Protein AF-A0A957VS57-F1 (afdb_monomer_lite)

Secondary structure (DSSP, 8-state):
-TTS-HHHHHHHHHH---S--S-HHHHHHHHHHHHHHHHHHHHHHHHHHHHHHHHHHTT-TT--HHHHHHHHHHHHHHHHHTTS---

Foldseek 3Di:
DVPDQLVVLQCCLPPNDDPDDPDPVVVVVSSVVSVVNCVVCVVVVVVVVVVQVVCVVVVNHVVPPVVVVVVVVVVVVVVVVVPDDDD

Structure (mmCIF, N/CA/C/O backbone):
data_AF-A0A957VS57-F1
#
_entry.id   AF-A0A957VS57-F1
#
loop_
_atom_site.group_PDB
_atom_site.id
_atom_site.type_symbol
_atom_site.label_atom_id
_atom_site.label_alt_id
_atom_site.label_comp_id
_atom_site.label_asym_id
_ato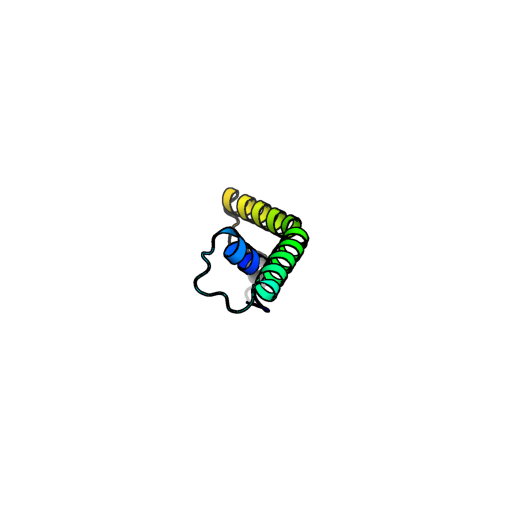m_site.label_entity_id
_atom_site.label_seq_id
_atom_site.pdbx_PDB_ins_code
_atom_site.Cartn_x
_atom_site.Cartn_y
_atom_site.Cartn_z
_atom_site.occupancy
_atom_site.B_iso_or_equiv
_atom_site.auth_seq_id
_atom_site.auth_comp_id
_atom_site.auth_asym_id
_atom_site.auth_atom_id
_atom_site.pdbx_PDB_model_num
ATOM 1 N N . LEU A 1 1 ? 1.241 -9.884 -11.849 1.00 77.44 1 LEU A N 1
ATOM 2 C CA . LEU A 1 1 ? 1.199 -8.640 -11.038 1.00 77.44 1 LEU A CA 1
ATOM 3 C C . LEU A 1 1 ? 0.216 -7.628 -11.616 1.00 77.44 1 LEU A C 1
ATOM 5 O O . LEU A 1 1 ? -0.107 -6.676 -10.921 1.00 77.44 1 LEU A O 1
ATOM 9 N N . ASP A 1 2 ? -0.276 -7.845 -12.837 1.00 80.50 2 ASP A N 1
ATOM 10 C CA . ASP A 1 2 ? -1.147 -6.895 -13.532 1.00 80.50 2 ASP A CA 1
ATOM 11 C C . ASP A 1 2 ? -2.496 -6.684 -12.830 1.00 80.50 2 ASP A C 1
ATOM 13 O O . ASP A 1 2 ? -2.961 -5.553 -12.761 1.00 80.50 2 ASP A O 1
ATOM 17 N N . ASP A 1 3 ? -3.036 -7.727 -12.190 1.00 90.69 3 ASP A N 1
ATOM 18 C CA . ASP A 1 3 ? -4.287 -7.656 -11.416 1.00 90.69 3 ASP A CA 1
ATOM 19 C C . ASP A 1 3 ? -4.064 -7.533 -9.899 1.00 90.69 3 ASP A C 1
ATOM 21 O O . ASP A 1 3 ? -4.980 -7.724 -9.095 1.00 90.69 3 ASP A O 1
ATOM 25 N N . ALA A 1 4 ? -2.827 -7.268 -9.466 1.00 93.38 4 ALA A N 1
ATOM 26 C CA . ALA A 1 4 ? -2.540 -7.140 -8.044 1.00 93.38 4 ALA A CA 1
ATOM 27 C C . ALA A 1 4 ? -3.213 -5.877 -7.473 1.00 93.38 4 ALA A C 1
ATOM 29 O O . ALA A 1 4 ? -3.181 -4.821 -8.110 1.00 93.38 4 ALA A O 1
ATOM 30 N N . PRO A 1 5 ? -3.752 -5.929 -6.239 1.00 95.50 5 PRO A N 1
ATOM 31 C CA . PRO A 1 5 ? -4.235 -4.730 -5.570 1.00 95.50 5 PRO A CA 1
ATOM 32 C C . PRO A 1 5 ? -3.137 -3.654 -5.504 1.00 95.50 5 PRO A C 1
ATOM 34 O O . PRO A 1 5 ? -1.976 -4.004 -5.262 1.00 95.50 5 PRO A O 1
ATOM 37 N N . PRO A 1 6 ? -3.470 -2.353 -5.624 1.00 96.00 6 PRO A N 1
ATOM 38 C CA . PRO A 1 6 ? -2.471 -1.279 -5.671 1.00 96.00 6 PRO A CA 1
ATOM 39 C C . PRO A 1 6 ? -1.478 -1.291 -4.503 1.00 96.00 6 PRO A C 1
ATOM 41 O O . PRO A 1 6 ? -0.289 -1.050 -4.694 1.00 96.00 6 PRO A O 1
ATOM 44 N N . LEU A 1 7 ? -1.949 -1.635 -3.297 1.00 96.38 7 LEU A N 1
ATOM 45 C CA . LEU A 1 7 ? -1.102 -1.763 -2.110 1.00 96.38 7 LEU A CA 1
ATOM 46 C C . LEU A 1 7 ? -0.031 -2.854 -2.273 1.00 96.38 7 LEU A C 1
ATOM 48 O O . LEU A 1 7 ? 1.122 -2.635 -1.912 1.00 96.38 7 LEU A O 1
ATOM 52 N N . LEU A 1 8 ? -0.396 -4.010 -2.835 1.00 96.56 8 LEU A N 1
ATOM 53 C CA . LEU A 1 8 ? 0.530 -5.123 -3.048 1.00 96.56 8 LEU A CA 1
ATOM 54 C C . LEU A 1 8 ? 1.516 -4.814 -4.178 1.00 96.56 8 LEU A C 1
ATOM 56 O O . LEU A 1 8 ? 2.712 -5.043 -4.020 1.00 96.56 8 LEU A O 1
ATOM 60 N N . ALA A 1 9 ? 1.031 -4.262 -5.294 1.00 97.06 9 ALA A N 1
ATOM 61 C CA . ALA A 1 9 ? 1.887 -3.876 -6.413 1.00 97.06 9 ALA A CA 1
ATOM 62 C C . ALA A 1 9 ? 2.952 -2.851 -5.983 1.00 97.06 9 ALA A C 1
ATOM 64 O O . ALA A 1 9 ? 4.127 -2.999 -6.317 1.00 97.06 9 ALA A O 1
ATOM 65 N N . TYR A 1 10 ? 2.558 -1.856 -5.183 1.00 97.06 10 TYR A N 1
ATOM 66 C CA . TYR A 1 10 ? 3.486 -0.878 -4.623 1.00 97.06 10 TYR A CA 1
ATOM 67 C C . TYR A 1 10 ? 4.459 -1.489 -3.612 1.00 97.06 10 TYR A C 1
ATOM 69 O O . TYR A 1 10 ? 5.640 -1.162 -3.656 1.00 97.06 10 TYR A O 1
ATOM 77 N N . ALA A 1 11 ? 4.012 -2.400 -2.741 1.00 96.81 11 ALA A N 1
ATOM 78 C CA . ALA A 1 11 ? 4.906 -3.078 -1.799 1.00 96.81 11 ALA A CA 1
ATOM 79 C C . ALA A 1 11 ? 5.998 -3.884 -2.523 1.00 96.81 11 ALA A C 1
ATOM 81 O O . ALA A 1 11 ? 7.168 -3.791 -2.165 1.00 96.81 11 ALA A O 1
ATOM 82 N N . VAL A 1 12 ? 5.637 -4.604 -3.592 1.00 96.00 12 VAL A N 1
ATOM 83 C CA . VAL A 1 12 ? 6.606 -5.336 -4.425 1.00 96.00 12 VAL A CA 1
ATOM 84 C C . VAL A 1 12 ? 7.587 -4.384 -5.106 1.00 96.00 12 VAL A C 1
ATOM 86 O O . VAL A 1 12 ? 8.779 -4.660 -5.130 1.00 96.00 12 VAL A O 1
ATOM 89 N N . MET A 1 13 ? 7.114 -3.254 -5.632 1.00 94.94 13 MET A N 1
ATOM 90 C CA . MET A 1 13 ? 7.985 -2.244 -6.239 1.00 94.94 13 MET A CA 1
ATOM 91 C C . MET A 1 13 ? 8.911 -1.567 -5.209 1.00 94.94 13 MET A C 1
ATOM 93 O O . MET A 1 13 ? 10.048 -1.245 -5.537 1.00 94.94 13 MET A O 1
ATOM 97 N N . ARG A 1 14 ? 8.440 -1.336 -3.976 1.00 95.88 14 ARG A N 1
ATOM 98 C CA . ARG A 1 14 ? 9.181 -0.614 -2.929 1.00 95.88 14 ARG A CA 1
ATOM 99 C C . ARG A 1 14 ? 10.232 -1.485 -2.248 1.00 95.88 14 ARG A C 1
ATOM 101 O O . ARG A 1 14 ? 11.354 -1.031 -2.057 1.00 95.88 14 ARG A O 1
ATOM 108 N N . ASP A 1 15 ? 9.842 -2.695 -1.856 1.00 97.12 15 ASP A N 1
ATOM 109 C CA . ASP A 1 15 ? 10.645 -3.564 -0.985 1.00 97.12 15 ASP A CA 1
ATOM 110 C C . ASP A 1 15 ? 11.187 -4.798 -1.714 1.00 97.12 15 ASP A C 1
ATOM 112 O O . ASP A 1 15 ? 12.016 -5.531 -1.175 1.00 97.12 15 ASP A O 1
ATOM 116 N N . GLY A 1 16 ? 10.679 -5.080 -2.915 1.00 94.50 16 GLY A N 1
ATOM 117 C CA . GLY A 1 16 ? 11.053 -6.263 -3.672 1.00 94.50 16 GLY A CA 1
ATOM 118 C C . GLY A 1 16 ? 12.449 -6.164 -4.279 1.00 94.50 16 GLY A C 1
ATOM 119 O O . GLY A 1 16 ? 12.976 -5.087 -4.553 1.00 94.50 16 GLY A O 1
ATOM 120 N N . ILE A 1 17 ? 13.025 -7.332 -4.548 1.00 95.44 17 ILE A N 1
ATOM 121 C CA . ILE A 1 17 ? 14.264 -7.481 -5.312 1.00 95.44 17 ILE A CA 1
ATOM 122 C C . ILE A 1 17 ? 13.947 -8.023 -6.708 1.00 95.44 17 ILE A C 1
ATOM 124 O O . ILE A 1 17 ? 13.088 -8.893 -6.873 1.00 95.44 17 ILE A O 1
ATOM 128 N N . ILE A 1 18 ? 14.641 -7.520 -7.729 1.00 94.50 18 ILE A N 1
ATOM 129 C CA . ILE A 1 18 ? 14.477 -8.000 -9.106 1.00 94.50 18 ILE A CA 1
ATOM 130 C C . ILE A 1 18 ? 15.201 -9.341 -9.237 1.00 94.50 18 ILE A C 1
ATOM 132 O O . ILE A 1 18 ? 16.425 -9.397 -9.169 1.00 94.50 18 ILE A O 1
ATOM 136 N N . LEU A 1 19 ? 14.442 -10.415 -9.451 1.00 96.12 19 LEU A N 1
ATOM 137 C CA . LEU A 1 19 ? 15.003 -11.748 -9.704 1.00 96.12 19 LEU A CA 1
ATOM 138 C C . LEU A 1 19 ? 15.329 -11.971 -11.186 1.00 96.12 19 LEU A C 1
ATOM 140 O O . LEU A 1 19 ? 16.260 -12.697 -11.517 1.00 96.12 19 LEU A O 1
ATOM 144 N N . TYR A 1 20 ? 14.548 -11.360 -12.079 1.00 95.44 20 TYR A N 1
ATOM 145 C CA . TYR A 1 20 ? 14.694 -11.495 -13.523 1.00 95.44 20 TYR A CA 1
ATOM 146 C C . TYR A 1 20 ? 14.072 -10.294 -14.243 1.00 95.44 20 TYR A C 1
ATOM 148 O O . TYR A 1 20 ? 12.975 -9.856 -13.897 1.00 95.44 20 TYR A O 1
ATOM 156 N N . GLU A 1 21 ? 14.756 -9.792 -15.270 1.00 95.56 21 GLU A N 1
ATOM 157 C CA . GLU A 1 21 ? 14.268 -8.751 -16.173 1.00 95.56 21 GLU A CA 1
ATOM 158 C C . GLU A 1 21 ? 14.508 -9.188 -17.619 1.00 95.56 21 GLU A C 1
ATOM 160 O O . GLU A 1 21 ? 15.648 -9.389 -18.033 1.00 95.56 21 GLU A O 1
ATOM 165 N N . ARG A 1 22 ? 13.425 -9.309 -18.395 1.00 95.56 22 ARG A N 1
ATOM 166 C CA . ARG A 1 22 ? 13.503 -9.554 -19.843 1.00 95.56 22 ARG A CA 1
ATOM 167 C C . ARG A 1 22 ? 13.498 -8.261 -20.653 1.00 95.56 22 ARG A C 1
ATOM 169 O O . ARG A 1 22 ? 14.199 -8.169 -21.653 1.00 95.56 22 ARG A O 1
ATOM 176 N N . ASP A 1 23 ? 12.677 -7.298 -20.239 1.00 97.12 23 ASP A N 1
ATOM 177 C CA . ASP A 1 23 ? 12.525 -5.996 -20.884 1.00 97.12 23 ASP A CA 1
ATOM 178 C C . ASP A 1 23 ? 12.405 -4.892 -19.830 1.00 97.12 23 ASP A C 1
ATOM 180 O O . ASP A 1 23 ? 11.465 -4.852 -19.028 1.00 97.12 23 ASP A O 1
ATOM 184 N N . ARG A 1 24 ? 13.356 -3.963 -19.881 1.00 96.75 24 ARG A N 1
ATOM 185 C CA . ARG A 1 24 ? 13.435 -2.827 -18.971 1.00 96.75 24 ARG A CA 1
ATOM 186 C C . ARG A 1 24 ? 12.292 -1.838 -19.166 1.00 96.75 24 ARG A C 1
ATOM 188 O O . ARG A 1 24 ? 11.840 -1.246 -18.187 1.00 96.75 24 ARG A O 1
ATOM 195 N N . ALA A 1 25 ? 11.812 -1.645 -20.396 1.00 97.62 25 ALA A N 1
ATOM 196 C CA . ALA A 1 25 ? 10.718 -0.712 -20.656 1.00 97.62 25 ALA A CA 1
ATOM 197 C C . ALA A 1 25 ? 9.430 -1.189 -19.973 1.00 97.62 25 ALA A C 1
ATOM 199 O O . ALA A 1 25 ? 8.765 -0.412 -19.283 1.00 97.62 25 ALA A O 1
ATOM 200 N N . SER A 1 26 ? 9.134 -2.486 -20.075 1.00 95.50 26 SER A N 1
ATOM 201 C CA . SER A 1 26 ? 8.024 -3.119 -19.364 1.00 95.50 26 SER A CA 1
ATOM 202 C C . SER A 1 26 ? 8.152 -3.005 -17.842 1.00 95.50 26 SER A C 1
ATOM 204 O O . SER A 1 26 ? 7.158 -2.690 -17.181 1.00 95.50 26 SER A O 1
ATOM 206 N N . ARG A 1 27 ? 9.360 -3.188 -17.279 1.00 95.44 27 ARG A N 1
ATOM 207 C CA . ARG A 1 27 ? 9.600 -3.011 -15.834 1.00 95.44 27 ARG A CA 1
ATOM 208 C C . ARG A 1 27 ? 9.291 -1.582 -15.385 1.00 95.44 27 ARG A C 1
ATOM 210 O O . ARG A 1 27 ? 8.491 -1.384 -14.475 1.00 95.44 27 ARG A O 1
ATOM 217 N N . VAL A 1 28 ? 9.861 -0.587 -16.064 1.00 96.44 28 VAL A N 1
ATOM 218 C CA . VAL A 1 28 ? 9.632 0.833 -15.746 1.00 96.44 28 VAL A CA 1
ATOM 219 C C . VAL A 1 28 ? 8.150 1.190 -15.877 1.00 96.44 28 VAL A C 1
ATOM 221 O O . VAL A 1 28 ? 7.596 1.880 -15.023 1.00 96.44 28 VAL A O 1
ATOM 224 N N . ALA A 1 29 ? 7.471 0.688 -16.911 1.00 96.31 29 ALA A N 1
ATOM 225 C CA . ALA A 1 29 ? 6.043 0.921 -17.087 1.00 96.31 29 ALA A CA 1
ATOM 226 C C . ALA A 1 29 ? 5.212 0.328 -15.935 1.00 96.31 29 ALA A C 1
ATOM 228 O O . ALA A 1 29 ? 4.245 0.955 -15.497 1.00 96.31 29 ALA A O 1
ATOM 229 N N . PHE A 1 30 ? 5.584 -0.850 -15.426 1.00 95.19 30 PHE A N 1
ATOM 230 C CA . PHE A 1 30 ? 4.975 -1.431 -14.231 1.00 95.19 30 PHE A CA 1
ATOM 231 C C . PHE A 1 30 ? 5.200 -0.551 -12.991 1.00 95.19 30 PHE A C 1
ATOM 233 O O . PHE A 1 30 ? 4.224 -0.209 -12.325 1.00 95.19 30 PHE A O 1
ATOM 240 N N . GLU A 1 31 ? 6.440 -0.128 -12.720 1.00 95.88 31 GLU A N 1
ATOM 241 C CA . GLU A 1 31 ? 6.779 0.718 -11.563 1.00 95.88 31 GLU A CA 1
ATOM 242 C C . GLU A 1 31 ? 5.969 2.026 -11.572 1.00 95.88 31 GLU A C 1
ATOM 244 O O . GLU A 1 31 ? 5.315 2.374 -10.586 1.00 95.88 31 GLU A O 1
ATOM 249 N N . VAL A 1 32 ? 5.910 2.707 -12.722 1.00 97.50 32 VAL A N 1
ATOM 250 C CA . VAL A 1 32 ? 5.137 3.948 -12.888 1.00 97.50 32 VAL A CA 1
ATOM 251 C C . VAL A 1 32 ? 3.644 3.725 -12.633 1.00 97.50 32 VAL A C 1
ATOM 253 O O . VAL A 1 32 ? 3.011 4.536 -11.953 1.00 97.50 32 VAL A O 1
ATOM 256 N N . ARG A 1 33 ? 3.058 2.641 -13.163 1.00 96.69 33 ARG A N 1
ATOM 257 C CA . ARG A 1 33 ? 1.640 2.318 -12.924 1.00 96.69 33 ARG A CA 1
ATOM 258 C C . ARG A 1 33 ? 1.376 2.019 -11.448 1.00 96.69 33 ARG A C 1
ATOM 260 O O . ARG A 1 33 ? 0.413 2.551 -10.900 1.00 96.69 33 ARG A O 1
ATOM 267 N N . ALA A 1 34 ? 2.231 1.222 -10.807 1.00 96.75 34 ALA A N 1
ATOM 268 C CA . ALA A 1 34 ? 2.101 0.863 -9.397 1.00 96.75 34 ALA A CA 1
ATOM 269 C C . ALA A 1 34 ? 2.159 2.100 -8.488 1.00 96.75 34 ALA A C 1
ATOM 271 O O . ALA A 1 34 ? 1.318 2.246 -7.600 1.00 96.75 34 ALA A O 1
ATOM 272 N N . MET A 1 35 ? 3.088 3.028 -8.749 1.00 97.44 35 MET A N 1
ATOM 273 C CA . MET A 1 35 ? 3.175 4.292 -8.012 1.00 97.44 35 MET A CA 1
ATOM 274 C C . MET A 1 35 ? 1.904 5.127 -8.162 1.00 97.44 35 MET A C 1
ATOM 276 O O . MET A 1 35 ? 1.337 5.541 -7.153 1.00 97.44 35 MET A O 1
ATOM 280 N N . LYS A 1 36 ? 1.443 5.360 -9.399 1.00 97.88 36 LYS A N 1
ATOM 281 C CA . LYS A 1 36 ? 0.238 6.165 -9.661 1.00 97.88 36 LYS A CA 1
ATOM 282 C C . LYS A 1 36 ? -0.970 5.615 -8.907 1.00 97.88 36 LYS A C 1
ATOM 284 O O . LYS A 1 36 ? -1.545 6.314 -8.080 1.00 97.88 36 LYS A O 1
ATOM 289 N N . LEU A 1 37 ? -1.269 4.332 -9.112 1.00 97.12 37 LEU A N 1
ATOM 290 C CA . LEU A 1 37 ? -2.422 3.685 -8.488 1.00 97.12 37 LEU A CA 1
ATOM 291 C C . LEU A 1 37 ? -2.337 3.696 -6.960 1.00 97.12 37 LEU A C 1
ATOM 293 O O . LEU A 1 37 ? -3.345 3.918 -6.295 1.00 97.12 37 LEU A O 1
ATOM 297 N N . TYR A 1 38 ? -1.151 3.472 -6.387 1.00 97.69 38 TYR A N 1
ATOM 298 C CA . TYR A 1 38 ? -0.980 3.529 -4.939 1.00 97.69 38 TYR A CA 1
ATOM 299 C C . TYR A 1 38 ? -1.225 4.929 -4.384 1.00 97.69 38 TYR A C 1
ATOM 301 O O . TYR A 1 38 ? -1.947 5.066 -3.398 1.00 97.69 38 TYR A O 1
ATOM 309 N N . PHE A 1 39 ? -0.660 5.969 -4.999 1.00 98.19 39 PHE A N 1
ATOM 310 C CA . PHE A 1 39 ? -0.833 7.333 -4.503 1.00 98.19 39 PHE A CA 1
ATOM 311 C C . PHE A 1 39 ? -2.271 7.839 -4.639 1.00 98.19 39 PHE A C 1
ATOM 313 O O . PHE A 1 39 ? -2.712 8.577 -3.757 1.00 98.19 39 PHE A O 1
ATOM 320 N N . ASP A 1 40 ? -3.019 7.371 -5.640 1.00 98.19 40 ASP A N 1
ATOM 321 C CA . ASP A 1 40 ? -4.451 7.653 -5.769 1.00 98.19 40 ASP A CA 1
ATOM 322 C C . ASP A 1 40 ? -5.257 7.067 -4.593 1.00 98.19 40 ASP A C 1
ATOM 324 O O . ASP A 1 40 ? -6.144 7.725 -4.043 1.00 98.19 40 ASP A O 1
ATOM 328 N N . VAL A 1 41 ? -4.932 5.844 -4.148 1.00 97.44 41 VAL A N 1
ATOM 329 C CA . VAL A 1 41 ? -5.670 5.162 -3.063 1.00 97.44 41 VAL A CA 1
ATOM 330 C C . VAL A 1 41 ? -5.090 5.389 -1.665 1.00 97.44 41 VAL A C 1
ATOM 332 O O . VAL A 1 41 ? -5.768 5.115 -0.670 1.00 97.44 41 VAL A O 1
ATOM 335 N N . ARG A 1 42 ? -3.863 5.908 -1.550 1.00 97.88 42 ARG A N 1
ATOM 336 C CA . ARG A 1 42 ? -3.163 6.110 -0.271 1.00 97.88 42 ARG A CA 1
ATOM 337 C C . ARG A 1 42 ? -4.006 6.880 0.760 1.00 97.88 42 ARG A C 1
ATOM 339 O O . ARG A 1 42 ? -4.128 6.375 1.876 1.00 97.88 42 ARG A O 1
ATOM 346 N N . PRO A 1 43 ? -4.678 8.004 0.430 1.00 98.12 43 PRO A N 1
ATOM 347 C CA . PRO A 1 43 ? -5.490 8.731 1.413 1.00 98.12 43 PRO A CA 1
ATOM 348 C C . PRO A 1 43 ? -6.688 7.925 1.937 1.00 98.12 43 PRO A C 1
ATOM 350 O O . PRO A 1 43 ? -7.176 8.147 3.047 1.00 98.12 43 PRO A O 1
ATOM 353 N N . MET A 1 44 ? -7.225 7.002 1.134 1.00 97.81 44 MET A N 1
ATOM 354 C CA . MET A 1 44 ? -8.279 6.090 1.580 1.00 97.81 44 MET A CA 1
ATOM 355 C C . MET A 1 44 ? -7.711 5.043 2.540 1.00 97.81 44 MET A C 1
ATOM 357 O O . MET A 1 44 ? -8.293 4.825 3.602 1.00 97.81 44 MET A O 1
ATOM 361 N N . LEU A 1 45 ? -6.582 4.426 2.183 1.00 96.88 45 LEU A N 1
ATOM 362 C CA . LEU A 1 45 ? -5.916 3.427 3.020 1.00 96.88 45 LEU A CA 1
ATOM 363 C C . LEU A 1 45 ? -5.539 4.015 4.381 1.00 96.88 45 LEU A C 1
ATOM 365 O O . LEU A 1 45 ? -5.849 3.421 5.407 1.00 96.88 45 LEU A O 1
ATOM 369 N N . GLU A 1 46 ? -4.963 5.217 4.410 1.00 97.69 46 GLU A N 1
ATOM 370 C CA . GLU A 1 46 ? -4.629 5.924 5.652 1.00 97.69 46 GLU A CA 1
ATOM 371 C C . GLU A 1 46 ? -5.861 6.109 6.546 1.00 97.69 46 GLU A C 1
ATOM 373 O O . GLU A 1 46 ? -5.827 5.756 7.725 1.00 97.69 46 GLU A O 1
ATOM 378 N N . ARG A 1 47 ? -6.989 6.569 5.988 1.00 97.88 47 ARG A N 1
ATOM 379 C CA . ARG A 1 47 ? -8.248 6.690 6.743 1.00 97.88 47 ARG A CA 1
ATOM 380 C C . ARG A 1 47 ? -8.734 5.347 7.286 1.00 97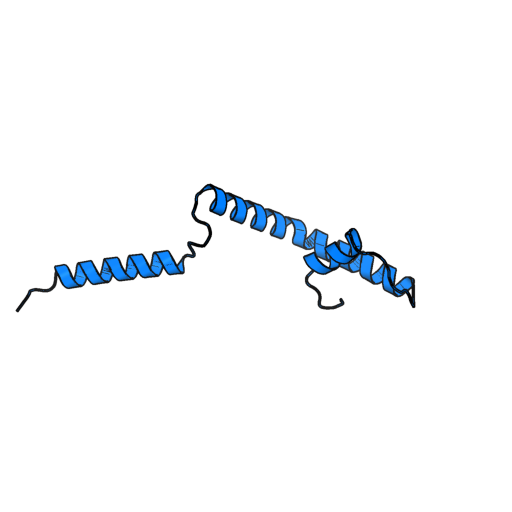.88 47 ARG A C 1
ATOM 382 O O . ARG A 1 47 ? -9.192 5.286 8.428 1.00 97.88 47 ARG A O 1
ATOM 389 N N . GLN A 1 48 ? -8.630 4.275 6.500 1.00 95.56 48 GLN A N 1
ATOM 390 C CA . GLN A 1 48 ? -8.992 2.928 6.946 1.00 95.56 48 GLN A CA 1
ATOM 391 C C . GLN A 1 48 ? -8.097 2.461 8.100 1.00 95.56 48 GLN A C 1
ATOM 393 O O . GLN A 1 48 ? -8.619 1.983 9.109 1.00 95.56 48 GLN A O 1
ATOM 398 N N . TYR A 1 49 ? -6.780 2.664 8.001 1.00 96.00 49 TYR A N 1
ATOM 399 C CA . TYR A 1 49 ? -5.830 2.339 9.066 1.00 96.00 49 TYR A CA 1
ATOM 400 C C . TYR A 1 49 ? -6.123 3.112 10.353 1.00 96.00 49 TYR A C 1
ATOM 402 O O . TYR A 1 49 ? -6.173 2.504 11.421 1.00 96.00 49 TYR A O 1
ATOM 410 N N . GLN A 1 50 ? -6.383 4.419 10.268 1.00 97.12 50 GLN A N 1
ATOM 411 C CA . GLN A 1 50 ? -6.709 5.228 11.447 1.00 97.12 50 GLN A CA 1
ATOM 412 C C . GLN A 1 50 ? -8.014 4.775 12.109 1.00 97.12 50 GLN A C 1
ATOM 414 O O . GLN A 1 50 ? -8.063 4.584 13.324 1.00 97.12 50 GLN A O 1
ATOM 419 N N . ALA A 1 51 ? -9.064 4.533 11.320 1.00 94.69 51 ALA A N 1
ATOM 420 C CA . ALA A 1 51 ? -10.335 4.038 11.844 1.00 94.69 51 ALA A CA 1
ATOM 421 C C . ALA A 1 51 ? -10.185 2.658 12.502 1.00 94.69 51 ALA A C 1
ATOM 423 O O . ALA A 1 51 ? -10.779 2.393 13.548 1.00 94.69 51 ALA A O 1
ATOM 424 N N . MET A 1 52 ? -9.379 1.777 11.906 1.00 94.50 52 MET A N 1
ATOM 425 C CA . MET A 1 52 ? -9.072 0.468 12.471 1.00 94.50 52 MET A CA 1
ATOM 426 C C . MET A 1 52 ? -8.310 0.591 13.795 1.00 94.50 52 MET A C 1
ATOM 428 O O . MET A 1 52 ? -8.707 -0.022 14.786 1.00 94.50 52 MET A O 1
ATOM 432 N N . ALA A 1 53 ? -7.262 1.417 13.831 1.00 95.69 53 ALA A N 1
ATOM 433 C CA . ALA A 1 53 ? -6.466 1.670 15.026 1.00 95.69 53 ALA A CA 1
ATOM 434 C C . ALA A 1 53 ? -7.314 2.258 16.163 1.00 95.69 53 ALA A C 1
ATOM 436 O O . ALA A 1 53 ? -7.169 1.849 17.313 1.00 95.69 53 ALA A O 1
ATOM 437 N N . GLN A 1 54 ? -8.240 3.165 15.847 1.00 94.81 54 GLN A N 1
ATOM 438 C CA . GLN A 1 54 ? -9.159 3.730 16.831 1.00 94.81 54 GLN A CA 1
ATOM 439 C C . GLN A 1 54 ? -10.067 2.652 17.438 1.00 94.81 54 GLN A C 1
ATOM 441 O O . GLN A 1 54 ? -10.149 2.537 18.659 1.00 94.81 54 GLN A O 1
ATOM 446 N N . ARG A 1 55 ? -10.654 1.778 16.609 1.00 91.94 55 ARG A N 1
ATOM 447 C CA . ARG A 1 55 ? -11.482 0.660 17.098 1.00 91.94 55 ARG A CA 1
ATOM 448 C C . ARG A 1 55 ? -10.697 -0.313 17.971 1.00 91.94 55 ARG A C 1
ATOM 450 O O . ARG A 1 55 ? -11.257 -0.834 18.930 1.00 91.94 55 ARG A O 1
ATOM 457 N N . LEU A 1 56 ? -9.429 -0.567 17.645 1.00 93.38 56 LEU A N 1
ATOM 458 C CA . LEU A 1 56 ? -8.543 -1.387 18.475 1.00 93.38 56 LEU A CA 1
ATOM 459 C C . LEU A 1 56 ? -8.323 -0.744 19.848 1.00 93.38 56 LEU A C 1
ATOM 461 O O . LEU A 1 56 ? -8.530 -1.409 20.858 1.00 93.38 56 LEU A O 1
ATOM 465 N N . LYS A 1 57 ? -7.988 0.554 19.891 1.00 93.69 57 LYS A N 1
ATOM 466 C CA . LYS A 1 57 ? -7.806 1.306 21.148 1.00 93.69 57 LYS A CA 1
ATOM 467 C C . LYS A 1 57 ? -9.053 1.295 22.027 1.00 93.69 57 LYS A C 1
ATOM 469 O O . LYS A 1 57 ? -8.955 1.226 23.244 1.00 93.69 57 LYS A O 1
ATOM 474 N N . GLU A 1 58 ? -10.224 1.358 21.410 1.00 92.88 58 GLU A N 1
ATOM 475 C CA . GLU A 1 58 ? -11.509 1.392 22.108 1.00 92.88 58 GLU A CA 1
ATOM 476 C C . GLU A 1 58 ? -12.051 -0.004 22.455 1.00 92.88 58 GLU A C 1
ATOM 478 O O . GLU A 1 58 ? -13.166 -0.108 22.963 1.00 92.88 58 GLU A O 1
ATOM 483 N N . GLY A 1 59 ? -11.326 -1.083 22.129 1.00 89.88 59 GLY A N 1
ATOM 484 C CA . GLY A 1 59 ? -11.795 -2.460 22.330 1.00 89.88 59 GLY A CA 1
ATOM 485 C C . GLY A 1 59 ? -13.010 -2.842 21.471 1.00 89.88 59 GLY A C 1
ATOM 486 O O . GLY A 1 59 ? -13.670 -3.842 21.735 1.00 89.88 59 GLY A O 1
ATOM 487 N N . ARG A 1 60 ? -13.323 -2.055 20.433 1.00 84.75 60 ARG A N 1
ATOM 488 C CA . ARG A 1 60 ? -14.459 -2.264 19.513 1.00 84.75 60 ARG A CA 1
ATOM 489 C C . ARG A 1 60 ? -14.063 -2.977 18.222 1.00 84.75 60 ARG A C 1
ATOM 491 O O . ARG A 1 60 ? -14.873 -3.116 17.304 1.00 84.75 60 ARG A O 1
ATOM 498 N N . PHE A 1 61 ? -12.810 -3.404 18.102 1.00 82.81 61 PHE A N 1
ATOM 499 C CA . PHE A 1 61 ? -12.359 -4.184 16.957 1.00 82.81 61 PHE A CA 1
ATOM 500 C C . PHE A 1 61 ? -13.100 -5.530 16.904 1.00 82.81 61 PHE A C 1
ATOM 502 O O . PHE A 1 61 ? -13.276 -6.187 17.924 1.00 82.81 61 PHE A O 1
ATOM 509 N N . GLY A 1 62 ? -13.601 -5.917 15.728 1.00 76.44 62 GLY A N 1
ATOM 510 C CA . GLY A 1 62 ? -14.434 -7.118 15.562 1.00 76.44 62 GLY A CA 1
ATOM 511 C C . GLY A 1 62 ? -15.907 -6.958 15.969 1.00 76.44 62 GLY A C 1
ATOM 512 O O . GLY A 1 62 ? -16.729 -7.790 15.590 1.00 76.44 62 GLY A O 1
ATOM 513 N N . GLN A 1 63 ? -16.289 -5.863 16.638 1.00 70.25 63 GLN A N 1
ATOM 514 C CA . GLN A 1 63 ? -17.692 -5.535 16.909 1.00 70.25 63 GLN A CA 1
ATOM 515 C C . GLN A 1 63 ? -18.336 -4.906 15.665 1.00 70.25 63 GLN A C 1
ATOM 517 O O . GLN A 1 63 ? -18.570 -3.701 15.582 1.00 70.25 63 GLN A O 1
ATOM 522 N N . GLY A 1 64 ? -18.559 -5.723 14.636 1.00 65.06 64 GLY A N 1
ATOM 523 C CA . GLY A 1 64 ? -19.331 -5.313 13.465 1.00 65.06 64 GLY A CA 1
ATOM 524 C C . GLY A 1 64 ? -20.778 -4.979 13.843 1.00 65.06 64 GLY A C 1
ATOM 525 O O . GLY A 1 64 ? -21.315 -5.538 14.800 1.00 65.06 64 GLY A O 1
ATOM 526 N N . ARG A 1 65 ? -21.429 -4.112 13.053 1.00 59.28 65 ARG A N 1
ATOM 527 C CA . ARG A 1 65 ? -22.857 -3.751 13.203 1.00 59.28 65 ARG A CA 1
ATOM 528 C C . ARG A 1 65 ? -23.757 -4.975 13.415 1.00 59.28 65 ARG A C 1
ATOM 530 O O . ARG A 1 65 ? -24.584 -4.960 14.313 1.00 59.28 65 ARG A O 1
ATOM 537 N N . HIS A 1 66 ? -23.473 -6.081 12.725 1.00 61.56 66 HIS A N 1
ATOM 538 C CA . HIS A 1 66 ? -24.207 -7.341 12.863 1.00 61.56 66 HIS A CA 1
ATOM 539 C C . HIS A 1 66 ? -24.274 -7.903 14.292 1.00 61.56 66 HIS A C 1
ATOM 541 O O . HIS A 1 66 ? -25.298 -8.470 14.664 1.00 61.56 66 HIS A O 1
ATOM 547 N N . HIS A 1 67 ? -23.226 -7.748 15.110 1.00 59.59 67 HIS A N 1
ATOM 548 C CA . HIS A 1 67 ? -23.261 -8.216 16.499 1.00 59.59 67 HIS A CA 1
ATOM 549 C C . HIS A 1 67 ? -24.186 -7.344 17.359 1.00 59.59 67 HIS A C 1
ATOM 551 O O . HIS A 1 67 ? -24.961 -7.863 18.159 1.00 59.59 67 HIS A O 1
ATOM 557 N N . GLN A 1 68 ? -24.153 -6.024 17.153 1.00 61.56 68 GLN A N 1
ATOM 558 C CA . GLN A 1 68 ? -25.048 -5.092 17.842 1.00 61.56 68 GLN A CA 1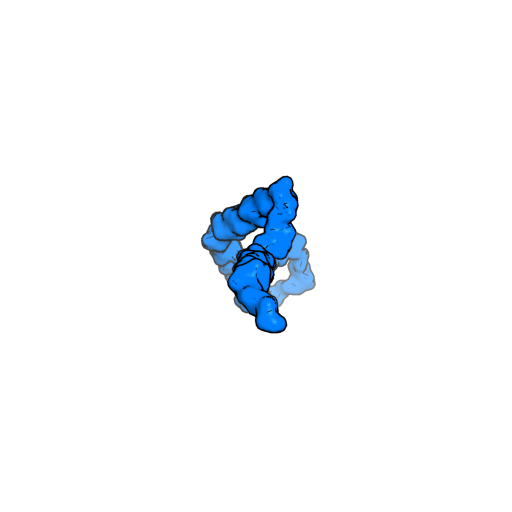
ATOM 559 C C . GLN A 1 68 ? -26.502 -5.290 1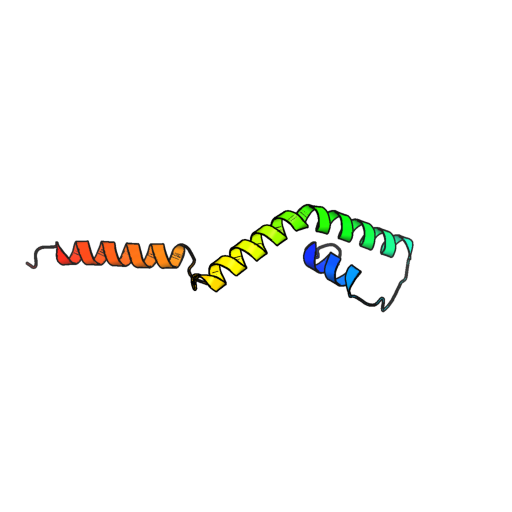7.401 1.00 61.56 68 GLN A C 1
ATOM 561 O O . GLN A 1 68 ? -27.385 -5.382 18.250 1.00 61.56 68 GLN A O 1
ATOM 566 N N . ASP A 1 69 ? -26.737 -5.482 16.102 1.00 68.00 69 ASP A N 1
ATOM 567 C CA . ASP A 1 69 ? -28.063 -5.746 15.542 1.00 68.00 69 ASP A CA 1
ATOM 568 C C . ASP A 1 69 ? -28.663 -7.054 16.084 1.00 68.00 69 ASP A C 1
ATOM 570 O O . ASP A 1 69 ? -29.854 -7.102 16.405 1.00 68.00 69 ASP A O 1
ATOM 574 N N . ALA A 1 70 ? -27.840 -8.099 16.241 1.00 71.12 70 ALA A N 1
ATOM 575 C CA . ALA A 1 70 ? -28.244 -9.378 16.821 1.00 71.12 70 ALA A CA 1
ATOM 576 C C . ALA A 1 70 ? -28.558 -9.265 18.322 1.00 71.12 70 ALA A C 1
ATOM 578 O O . ALA A 1 70 ? -29.582 -9.781 18.777 1.00 71.12 70 ALA A O 1
ATOM 579 N N . LEU A 1 71 ? -27.728 -8.553 19.093 1.00 72.94 71 LEU A N 1
ATOM 580 C CA . LEU A 1 71 ? -27.985 -8.300 20.514 1.00 72.94 71 LEU A CA 1
ATOM 581 C C . LEU A 1 71 ? -29.246 -7.459 20.719 1.00 72.94 71 LEU A C 1
ATOM 583 O O . LEU A 1 71 ? -30.057 -7.751 21.599 1.00 72.94 71 LEU A O 1
ATOM 587 N N . ASP A 1 72 ? -29.455 -6.444 19.888 1.00 78.88 72 ASP A N 1
ATOM 588 C CA . ASP A 1 72 ? -30.648 -5.612 19.955 1.00 78.88 72 ASP A CA 1
ATOM 589 C C . ASP A 1 72 ? -31.898 -6.370 19.502 1.00 78.88 72 ASP A C 1
ATOM 591 O O . ASP A 1 72 ? -32.969 -6.197 20.092 1.00 78.88 72 ASP A O 1
ATOM 595 N N . ALA A 1 73 ? -31.781 -7.273 18.524 1.00 80.56 73 ALA A N 1
ATOM 596 C CA . ALA A 1 73 ? -32.851 -8.200 18.163 1.00 80.56 73 ALA A CA 1
ATOM 597 C C . ALA A 1 73 ? -33.200 -9.146 19.323 1.00 80.56 73 ALA A C 1
ATOM 599 O O . ALA A 1 73 ? -34.378 -9.282 19.661 1.00 80.56 73 ALA A O 1
ATOM 600 N N . ALA A 1 74 ? -32.198 -9.717 19.996 1.00 79.50 74 ALA A N 1
ATOM 601 C CA . ALA A 1 74 ? -32.393 -10.573 21.164 1.00 79.50 74 ALA A CA 1
ATOM 602 C C . ALA A 1 74 ? -33.060 -9.816 22.329 1.00 79.50 74 ALA A C 1
ATOM 604 O O . ALA A 1 74 ? -34.030 -10.298 22.917 1.00 79.50 74 ALA A O 1
ATOM 605 N N . ARG A 1 75 ? -32.627 -8.579 22.613 1.00 83.31 75 ARG A N 1
ATOM 606 C CA . ARG A 1 75 ? -33.244 -7.702 23.629 1.00 83.31 75 ARG A CA 1
ATOM 607 C C . ARG A 1 75 ? -34.694 -7.349 23.300 1.00 83.31 75 ARG A C 1
ATOM 609 O O . ARG A 1 75 ? -35.525 -7.230 24.202 1.00 83.31 75 ARG A O 1
ATOM 616 N N . ARG A 1 76 ? -35.023 -7.144 22.019 1.00 84.19 76 ARG A N 1
ATOM 617 C CA . ARG A 1 76 ? -36.408 -6.919 21.565 1.00 84.19 76 ARG A CA 1
ATOM 618 C C . ARG A 1 76 ? -37.271 -8.163 21.771 1.00 84.19 76 ARG A C 1
ATOM 620 O O . ARG A 1 76 ? -38.389 -8.033 22.265 1.00 84.19 76 ARG A O 1
ATOM 627 N N . LEU A 1 77 ? -36.752 -9.344 21.439 1.00 85.06 77 LEU A N 1
ATOM 628 C CA . LEU A 1 77 ? -37.456 -10.611 21.626 1.00 85.06 77 LEU A CA 1
ATOM 629 C C . LEU A 1 77 ? -37.729 -10.891 23.110 1.00 85.06 77 LEU A C 1
ATOM 631 O O . LEU A 1 77 ? -38.870 -11.162 23.473 1.00 85.06 77 LEU A O 1
ATOM 635 N N . HIS A 1 78 ? -36.724 -10.730 23.975 1.00 83.94 78 HIS A N 1
ATOM 636 C CA . HIS A 1 78 ? -36.883 -10.926 25.418 1.00 83.94 78 HIS A CA 1
ATOM 637 C C . HIS A 1 78 ? -37.960 -10.007 26.015 1.00 83.94 78 HIS A C 1
ATOM 639 O O . HIS A 1 78 ? -38.831 -10.471 26.745 1.00 83.94 78 HIS A O 1
ATOM 645 N N . ARG A 1 79 ? -37.982 -8.719 25.634 1.00 83.88 79 ARG A N 1
ATOM 646 C CA . ARG A 1 79 ? -39.035 -7.780 26.065 1.00 83.88 79 ARG A CA 1
ATOM 647 C C . ARG A 1 79 ? -40.435 -8.165 25.587 1.00 83.88 79 ARG A C 1
ATOM 649 O O . ARG A 1 79 ? -41.400 -7.846 26.274 1.00 83.88 79 ARG A O 1
ATOM 656 N N . ARG A 1 80 ? -40.563 -8.804 24.419 1.00 81.81 80 ARG A N 1
ATOM 657 C CA . ARG A 1 80 ? -41.852 -9.31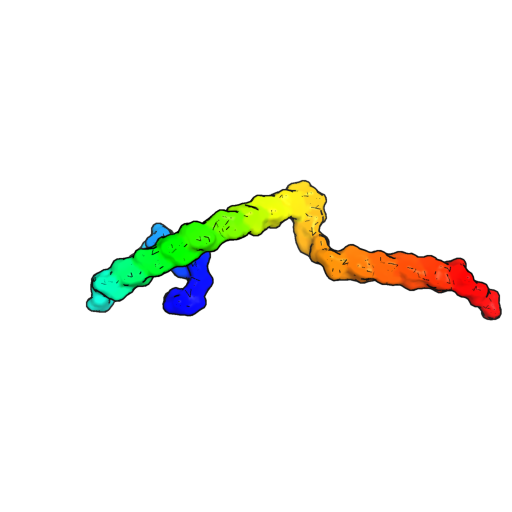4 23.925 1.00 81.81 80 ARG A CA 1
ATOM 658 C C . ARG A 1 80 ? -42.320 -10.515 24.736 1.00 81.81 80 ARG A C 1
ATOM 660 O O . ARG A 1 80 ? -43.476 -10.534 25.129 1.00 81.81 80 ARG A O 1
ATOM 667 N N . ILE A 1 81 ? -41.425 -11.465 25.009 1.00 83.31 81 ILE A N 1
ATOM 668 C CA . ILE A 1 81 ? -41.733 -12.658 25.810 1.00 83.31 81 ILE A CA 1
ATOM 669 C C . ILE A 1 81 ? -42.123 -12.255 27.236 1.00 83.31 81 ILE A C 1
ATOM 671 O O . ILE A 1 81 ? -43.154 -12.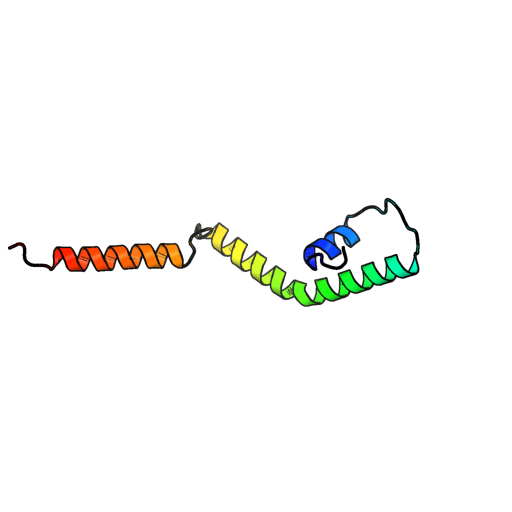687 27.726 1.00 83.31 81 ILE A O 1
ATOM 675 N N . ALA A 1 82 ? -41.372 -11.346 27.864 1.00 80.25 82 ALA A N 1
ATOM 676 C CA . ALA A 1 82 ? -41.660 -10.865 29.218 1.00 80.25 82 ALA A CA 1
ATOM 677 C C . ALA A 1 82 ? -42.965 -10.050 29.342 1.00 80.25 82 ALA A C 1
ATOM 679 O O . ALA A 1 82 ? -43.417 -9.786 30.451 1.00 80.25 82 ALA A O 1
ATOM 680 N N . ARG A 1 83 ? -43.550 -9.603 28.221 1.00 75.75 83 ARG A N 1
ATOM 681 C CA . ARG A 1 83 ? -44.830 -8.875 28.174 1.00 75.75 83 ARG A CA 1
ATOM 682 C C . ARG A 1 83 ? -45.993 -9.727 27.667 1.00 75.75 83 ARG A C 1
ATOM 684 O O . ARG A 1 83 ? -47.118 -9.235 27.662 1.00 75.75 83 ARG A O 1
ATOM 691 N N . ALA A 1 84 ? -45.738 -10.950 27.208 1.00 65.19 84 ALA A N 1
ATOM 692 C CA . ALA A 1 84 ? -46.803 -11.868 26.841 1.00 65.19 84 ALA A CA 1
ATOM 693 C C . ALA A 1 84 ? -47.460 -12.391 28.132 1.00 65.19 84 ALA A C 1
ATOM 695 O O . ALA A 1 84 ? -46.730 -12.785 29.046 1.00 65.19 84 ALA A O 1
ATOM 696 N N . PRO A 1 85 ? -48.800 -12.379 28.249 1.00 58.53 85 PRO A N 1
ATOM 697 C CA . PRO A 1 85 ? -49.468 -13.027 29.368 1.00 58.53 85 PRO A CA 1
ATOM 698 C C . PRO A 1 85 ? -49.120 -14.514 29.334 1.00 58.53 85 PRO A C 1
ATOM 700 O O . PRO A 1 85 ? -49.081 -15.122 28.264 1.00 58.53 85 PRO A O 1
ATOM 703 N N . SER A 1 86 ? -48.796 -15.068 30.497 1.00 63.69 86 SER A N 1
ATOM 704 C CA . SER A 1 86 ? -48.669 -16.513 30.658 1.00 63.69 86 SER A CA 1
ATOM 705 C C . SER A 1 86 ? -50.091 -17.029 30.855 1.00 63.69 86 SER A C 1
ATOM 707 O O . SER A 1 86 ? -50.665 -16.760 31.910 1.00 63.69 86 SER A O 1
ATOM 709 N N . ASP A 1 87 ? -50.668 -17.633 29.817 1.00 55.19 87 ASP A N 1
ATOM 710 C CA . ASP A 1 87 ? -51.929 -18.383 29.918 1.00 55.19 87 ASP A CA 1
ATOM 711 C C . ASP A 1 87 ? -51.713 -19.703 30.675 1.00 55.19 87 ASP A C 1
ATOM 713 O O . ASP A 1 87 ? -50.638 -20.326 30.485 1.00 55.19 87 ASP A O 1
#

pLDDT: mean 88.3, std 11.98, range [55.19, 98.19]

Sequence (87 aa):
LDDAPPLLAYAVMRDGIILYERDRASRVAFEVRAMKLYFDVRPMLERQYQAMAQRLKEGRFGQGRHHQDALDAARRLHRRIARAPSD

Radius of gyration: 24.39 Å; chains: 1; bounding box: 67×27×52 Å